Protein AF-A0A418B828-F1 (afdb_monomer)

Structure (mmCIF, N/CA/C/O backbone):
data_AF-A0A418B828-F1
#
_entry.id   AF-A0A418B828-F1
#
loop_
_atom_site.group_PDB
_atom_site.id
_atom_site.type_symbol
_atom_site.label_atom_id
_atom_site.label_alt_id
_atom_site.label_comp_id
_atom_site.label_asym_id
_atom_site.label_entity_id
_atom_site.label_seq_id
_atom_site.pdbx_PDB_ins_code
_atom_site.Cartn_x
_atom_site.Cartn_y
_atom_site.Cartn_z
_atom_site.occupancy
_atom_site.B_iso_or_equiv
_atom_site.auth_seq_id
_atom_site.auth_comp_id
_atom_site.auth_asym_id
_atom_site.auth_atom_id
_atom_site.pdbx_PDB_model_num
ATOM 1 N N . MET A 1 1 ? -0.266 -9.522 -0.175 1.00 88.94 1 MET A N 1
ATOM 2 C CA . MET A 1 1 ? -0.078 -8.831 -1.473 1.00 88.94 1 MET A CA 1
ATOM 3 C C . MET A 1 1 ? 0.078 -9.778 -2.678 1.00 88.94 1 MET A C 1
ATOM 5 O O . MET A 1 1 ? -0.591 -9.559 -3.679 1.00 88.94 1 MET A O 1
ATOM 9 N N . TYR A 1 2 ? 0.897 -10.840 -2.625 1.00 86.69 2 TYR A N 1
ATOM 10 C CA . TYR A 1 2 ? 1.140 -11.724 -3.787 1.00 86.69 2 TYR A CA 1
ATOM 11 C C . TYR A 1 2 ? -0.117 -12.401 -4.379 1.00 86.69 2 TYR A C 1
ATOM 13 O O . TYR A 1 2 ? -0.282 -12.427 -5.597 1.00 86.69 2 TYR A O 1
ATOM 21 N N . ASP A 1 3 ? -1.040 -12.886 -3.543 1.00 88.56 3 ASP A N 1
ATOM 22 C CA . ASP A 1 3 ? -2.287 -13.510 -4.022 1.00 88.56 3 ASP A CA 1
ATOM 23 C C . ASP A 1 3 ? -3.220 -12.508 -4.723 1.00 88.56 3 ASP A C 1
ATOM 25 O O . ASP A 1 3 ? -3.853 -12.823 -5.735 1.00 88.56 3 ASP A O 1
ATOM 29 N N . LEU A 1 4 ? -3.262 -11.265 -4.227 1.00 89.06 4 LEU A N 1
ATOM 30 C CA . LEU A 1 4 ? -3.986 -10.167 -4.874 1.00 89.06 4 LEU A CA 1
ATOM 31 C C . LEU A 1 4 ? -3.359 -9.834 -6.225 1.00 89.06 4 LEU A C 1
ATOM 33 O O . LEU A 1 4 ? -4.068 -9.725 -7.224 1.00 89.06 4 LEU A O 1
ATOM 37 N N . TYR A 1 5 ? -2.028 -9.743 -6.274 1.00 90.25 5 TYR A N 1
ATOM 38 C CA . TYR A 1 5 ? -1.313 -9.572 -7.531 1.00 90.25 5 TYR A CA 1
ATOM 39 C C . TYR A 1 5 ? -1.693 -10.670 -8.531 1.00 90.25 5 TYR A C 1
ATOM 41 O O . TYR A 1 5 ? -2.088 -10.349 -9.648 1.00 90.25 5 TYR A O 1
ATOM 49 N N . HIS A 1 6 ? -1.668 -11.947 -8.137 1.00 87.25 6 HIS A N 1
ATOM 50 C CA . HIS A 1 6 ? -2.069 -13.046 -9.024 1.00 87.25 6 HIS A CA 1
ATOM 51 C C . HIS A 1 6 ? -3.503 -12.934 -9.524 1.00 87.25 6 HIS A C 1
ATOM 53 O O . HIS A 1 6 ? -3.750 -13.183 -10.703 1.00 87.25 6 HIS A O 1
ATOM 59 N N . THR A 1 7 ? -4.425 -12.530 -8.653 1.00 90.19 7 THR A N 1
ATOM 60 C CA . THR A 1 7 ? -5.845 -12.360 -8.990 1.00 90.19 7 THR A CA 1
ATOM 61 C C . THR A 1 7 ? -6.060 -11.242 -10.015 1.00 90.19 7 THR A C 1
ATOM 63 O O . THR A 1 7 ? -6.934 -11.349 -10.874 1.00 90.19 7 THR A O 1
ATOM 66 N N . HIS A 1 8 ? -5.246 -10.184 -9.965 1.00 88.81 8 HIS A N 1
ATOM 67 C CA . HIS A 1 8 ? -5.421 -8.987 -10.791 1.00 88.81 8 HIS A CA 1
ATOM 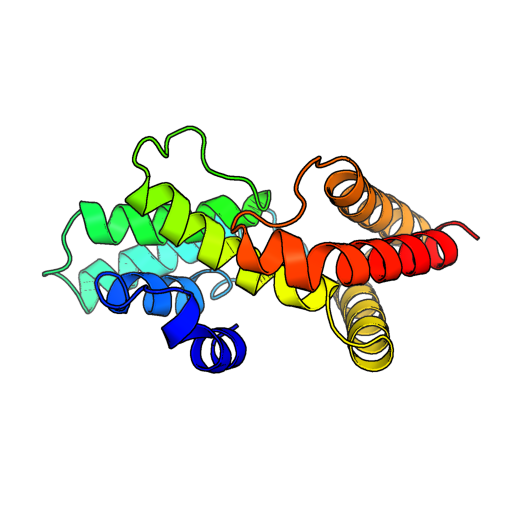68 C C . HIS A 1 8 ? -4.376 -8.812 -11.903 1.00 88.81 8 HIS A C 1
ATOM 70 O O . HIS A 1 8 ? -4.484 -7.868 -12.685 1.00 88.81 8 HIS A O 1
ATOM 76 N N . ARG A 1 9 ? -3.388 -9.709 -12.029 1.00 85.00 9 ARG A N 1
ATOM 77 C CA . ARG A 1 9 ? -2.204 -9.534 -12.895 1.00 85.00 9 ARG A CA 1
ATOM 78 C C . ARG A 1 9 ? -2.527 -9.173 -14.348 1.00 85.00 9 ARG A C 1
ATOM 80 O O . ARG A 1 9 ? -1.833 -8.343 -14.932 1.00 85.00 9 ARG A O 1
ATOM 87 N N . ASP A 1 10 ? -3.586 -9.761 -14.909 1.00 83.81 10 ASP A N 1
ATOM 88 C CA . ASP A 1 10 ? -3.979 -9.542 -16.304 1.00 83.81 10 ASP A CA 1
ATOM 89 C C . ASP A 1 10 ? -4.570 -8.135 -16.486 1.00 83.81 10 ASP A C 1
ATOM 91 O O . ASP A 1 10 ? -4.279 -7.453 -17.466 1.00 83.81 10 ASP A O 1
ATOM 95 N N . ALA A 1 11 ? -5.344 -7.666 -15.502 1.00 80.81 11 ALA A N 1
ATOM 96 C CA . ALA A 1 11 ? -5.948 -6.337 -15.506 1.00 80.81 11 ALA A CA 1
ATOM 97 C C . ALA A 1 11 ? -4.927 -5.220 -15.241 1.00 80.81 11 ALA A C 1
ATOM 99 O O . ALA A 1 11 ? -5.097 -4.108 -15.735 1.00 80.81 11 ALA A O 1
ATOM 100 N N . LEU A 1 12 ? -3.866 -5.510 -14.483 1.00 86.69 12 LEU A N 1
ATOM 101 C CA . LEU A 1 12 ? -2.809 -4.543 -14.183 1.00 86.69 12 LEU A CA 1
ATOM 102 C C . LEU A 1 12 ? -1.882 -4.283 -15.382 1.00 86.69 12 LEU A C 1
ATOM 104 O O . LEU A 1 12 ? -1.193 -3.266 -15.405 1.00 86.69 12 LEU A O 1
ATOM 108 N N . ALA A 1 13 ? -1.856 -5.176 -16.381 1.00 87.38 13 ALA A N 1
ATOM 109 C CA . ALA A 1 13 ? -1.021 -5.056 -17.581 1.00 87.38 13 ALA A CA 1
ATOM 110 C C . ALA A 1 13 ? 0.484 -4.840 -17.282 1.00 87.38 13 ALA A C 1
ATOM 112 O O . ALA A 1 13 ? 1.181 -4.105 -17.979 1.00 87.38 13 ALA A O 1
ATOM 113 N N . LEU A 1 14 ? 1.007 -5.512 -16.250 1.00 88.12 14 LEU A N 1
ATOM 114 C CA . LEU A 1 14 ? 2.381 -5.340 -15.747 1.00 88.12 14 LEU A CA 1
ATOM 115 C C . LEU A 1 14 ? 3.395 -6.325 -16.350 1.00 88.12 14 LEU A C 1
ATOM 117 O O . LEU A 1 14 ? 4.449 -6.548 -15.764 1.00 88.12 14 LEU A O 1
ATOM 121 N N . ALA A 1 15 ? 3.111 -6.942 -17.501 1.00 86.25 15 ALA A N 1
ATOM 122 C CA . ALA A 1 15 ? 3.949 -8.014 -18.056 1.00 86.25 15 ALA A CA 1
ATOM 123 C C . ALA A 1 15 ? 5.423 -7.597 -18.238 1.00 86.25 15 ALA A C 1
ATOM 125 O O . ALA A 1 15 ? 6.328 -8.349 -17.881 1.00 86.25 15 ALA A O 1
ATOM 126 N N . SER A 1 16 ? 5.665 -6.371 -18.712 1.00 88.44 16 SER A N 1
ATOM 127 C CA . SER A 1 16 ? 7.013 -5.800 -18.874 1.00 88.44 16 SER A CA 1
ATOM 128 C C . SER A 1 16 ? 7.704 -5.439 -17.554 1.00 88.44 16 SER A C 1
ATOM 130 O O . SER A 1 16 ? 8.907 -5.212 -17.544 1.00 88.44 16 SER A O 1
ATOM 132 N N . TRP A 1 17 ? 6.961 -5.403 -16.447 1.00 91.25 17 TRP A N 1
ATOM 133 C CA . TRP A 1 17 ? 7.422 -4.986 -15.121 1.00 91.25 17 TRP A CA 1
ATOM 134 C C . TRP A 1 17 ? 7.308 -6.104 -14.081 1.00 91.25 17 TRP A C 1
ATOM 136 O O . TRP A 1 17 ? 7.505 -5.868 -12.893 1.00 91.25 17 TRP A O 1
ATOM 146 N N . LEU A 1 18 ? 7.017 -7.337 -14.512 1.00 92.25 18 LEU A N 1
ATOM 147 C CA . LEU A 1 18 ? 6.774 -8.478 -13.629 1.00 92.25 18 LEU A CA 1
ATOM 148 C C . LEU A 1 18 ? 7.899 -8.661 -12.605 1.00 92.25 18 LEU A C 1
ATOM 150 O O . LEU A 1 18 ? 7.636 -8.822 -11.417 1.00 92.25 18 LEU A O 1
ATOM 154 N N . ARG A 1 19 ? 9.153 -8.611 -13.066 1.00 93.44 19 ARG A N 1
ATOM 155 C CA . ARG A 1 19 ? 10.330 -8.820 -12.218 1.00 93.44 19 ARG A CA 1
ATOM 156 C C . ARG A 1 19 ? 10.417 -7.780 -11.101 1.00 93.44 19 ARG A C 1
ATOM 158 O O . ARG A 1 19 ? 10.517 -8.160 -9.940 1.00 93.44 19 ARG A O 1
ATOM 165 N N . VAL A 1 20 ? 10.368 -6.492 -11.443 1.00 95.44 20 VAL A N 1
ATOM 166 C CA . VAL A 1 20 ? 10.461 -5.407 -10.452 1.00 95.44 20 VAL A CA 1
ATOM 167 C C . VAL A 1 20 ? 9.259 -5.409 -9.513 1.00 95.44 20 VAL A C 1
ATOM 169 O O . VAL A 1 20 ? 9.419 -5.235 -8.312 1.00 95.44 20 VAL A O 1
ATOM 172 N N . PHE A 1 21 ? 8.064 -5.684 -10.032 1.00 96.88 21 PHE A N 1
ATOM 173 C CA . PHE A 1 21 ? 6.846 -5.686 -9.233 1.00 96.88 21 PHE A CA 1
ATOM 174 C C . PHE A 1 21 ? 6.861 -6.809 -8.193 1.00 96.88 21 PHE A C 1
ATOM 176 O O . PHE A 1 21 ? 6.593 -6.574 -7.021 1.00 96.88 21 PHE A O 1
ATOM 183 N N . VAL A 1 22 ? 7.253 -8.025 -8.592 1.00 96.00 22 VAL A N 1
ATOM 184 C CA . VAL A 1 22 ? 7.391 -9.157 -7.663 1.00 96.00 22 VAL A CA 1
ATOM 185 C C . VAL A 1 22 ? 8.484 -8.897 -6.627 1.00 96.00 22 VAL A C 1
ATOM 187 O O . VAL A 1 22 ? 8.288 -9.223 -5.460 1.00 96.00 22 VAL A O 1
ATOM 190 N N . LEU A 1 23 ? 9.607 -8.287 -7.016 1.00 97.44 23 LEU A N 1
ATOM 191 C CA . LEU A 1 23 ? 10.646 -7.908 -6.056 1.00 97.44 23 LEU A CA 1
ATOM 192 C C . LEU A 1 23 ? 10.119 -6.887 -5.040 1.00 97.44 23 LEU A C 1
ATOM 194 O O . LEU A 1 23 ? 10.309 -7.093 -3.849 1.00 97.44 23 LEU A O 1
ATOM 198 N N . ALA A 1 24 ? 9.379 -5.859 -5.457 1.00 98.06 24 ALA A N 1
ATOM 199 C CA . ALA A 1 24 ? 8.759 -4.933 -4.508 1.00 98.06 24 ALA A CA 1
ATOM 200 C C . ALA A 1 24 ? 7.760 -5.630 -3.569 1.00 98.06 24 ALA A C 1
ATOM 202 O O . ALA A 1 24 ? 7.790 -5.381 -2.367 1.00 98.06 24 ALA A O 1
ATOM 203 N N . ILE A 1 25 ? 6.950 -6.577 -4.068 1.00 97.44 25 ILE A N 1
ATOM 204 C CA . ILE A 1 25 ? 6.046 -7.373 -3.216 1.00 97.44 25 ILE A CA 1
ATOM 205 C C . ILE A 1 25 ? 6.838 -8.103 -2.125 1.00 97.44 25 ILE A C 1
ATOM 207 O O . ILE A 1 25 ? 6.412 -8.123 -0.975 1.00 97.44 25 ILE A O 1
ATOM 211 N N . VAL A 1 26 ? 7.975 -8.705 -2.477 1.00 97.62 26 VAL A N 1
ATOM 212 C CA . VAL A 1 26 ? 8.811 -9.457 -1.530 1.00 97.62 26 VAL A CA 1
ATOM 213 C C . VAL A 1 26 ? 9.512 -8.534 -0.535 1.00 97.62 26 VAL A C 1
ATOM 215 O O . VAL A 1 26 ? 9.640 -8.895 0.631 1.00 97.62 26 VAL A O 1
ATOM 218 N N . PHE A 1 27 ? 9.984 -7.373 -0.990 1.00 98.19 27 PHE A N 1
ATOM 219 C CA . PHE A 1 27 ? 10.901 -6.544 -0.215 1.00 98.19 27 PHE A CA 1
ATOM 220 C C . PHE A 1 27 ? 10.251 -5.382 0.539 1.00 98.19 27 PHE A C 1
ATOM 222 O O . PHE A 1 27 ? 10.895 -4.917 1.465 1.00 98.19 27 PHE A O 1
ATOM 229 N N . HIS A 1 28 ? 9.039 -4.912 0.210 1.00 97.81 28 HIS A N 1
ATOM 230 C CA . HIS A 1 28 ? 8.493 -3.698 0.850 1.00 97.81 28 HIS A CA 1
ATOM 231 C C . HIS A 1 28 ? 8.407 -3.788 2.384 1.00 97.81 28 HIS A C 1
ATOM 233 O O . HIS A 1 28 ? 8.887 -2.880 3.055 1.00 97.81 28 HIS A O 1
ATOM 239 N N . ASP A 1 29 ? 7.960 -4.930 2.917 1.00 95.94 29 ASP A N 1
ATOM 240 C CA . ASP A 1 29 ? 7.844 -5.202 4.361 1.00 95.94 29 ASP A CA 1
ATOM 241 C C . ASP A 1 29 ? 8.796 -6.315 4.845 1.00 95.94 29 ASP A C 1
ATOM 243 O O . ASP A 1 29 ? 8.521 -7.013 5.823 1.00 95.94 29 ASP A O 1
ATOM 247 N N . ILE A 1 30 ? 9.930 -6.540 4.162 1.00 97.56 30 ILE A N 1
ATOM 248 C CA . ILE A 1 30 ? 10.886 -7.577 4.601 1.00 97.56 30 ILE A CA 1
ATOM 249 C C . ILE A 1 30 ? 11.504 -7.242 5.965 1.00 97.56 30 ILE A C 1
ATOM 251 O O . ILE A 1 30 ? 11.815 -8.143 6.747 1.00 97.56 30 ILE A O 1
ATOM 255 N N . VAL A 1 31 ? 11.670 -5.948 6.248 1.00 97.31 31 VAL A N 1
ATOM 256 C CA . VAL A 1 31 ? 11.935 -5.422 7.583 1.00 97.31 31 VAL A CA 1
ATOM 257 C C . VAL A 1 31 ? 10.641 -4.814 8.100 1.00 97.31 31 VAL A C 1
ATOM 259 O O . VAL A 1 31 ? 10.123 -3.868 7.515 1.00 97.31 31 VAL A O 1
ATOM 262 N N . TYR A 1 32 ? 10.131 -5.352 9.205 1.00 93.88 32 TYR A N 1
ATOM 263 C CA . TYR A 1 32 ? 8.884 -4.888 9.796 1.00 93.88 32 TYR A CA 1
ATOM 264 C C . TYR A 1 32 ? 8.959 -4.898 11.325 1.00 93.88 32 TYR A C 1
ATOM 266 O O . TYR A 1 32 ? 8.984 -5.953 11.964 1.00 93.88 32 TYR A O 1
ATOM 274 N N . ASP A 1 33 ? 8.985 -3.701 11.904 1.00 93.38 33 ASP A N 1
ATOM 275 C CA . ASP A 1 33 ? 8.792 -3.435 13.328 1.00 93.38 33 ASP A CA 1
ATOM 276 C C . ASP A 1 33 ? 7.727 -2.329 13.479 1.00 93.38 33 ASP A C 1
ATOM 278 O O . ASP A 1 33 ? 7.984 -1.196 13.059 1.00 93.38 33 ASP A O 1
ATOM 282 N N . PRO A 1 34 ? 6.551 -2.601 14.083 1.00 87.56 34 PRO A N 1
ATOM 283 C CA . PRO A 1 34 ? 5.473 -1.617 14.245 1.00 87.56 34 PRO A CA 1
ATOM 284 C C . PRO A 1 34 ? 5.880 -0.314 14.948 1.00 87.56 34 PRO A C 1
ATOM 286 O O . PRO A 1 34 ? 5.193 0.701 14.814 1.00 87.56 34 PRO A O 1
ATOM 289 N N . LEU A 1 35 ? 6.967 -0.336 15.729 1.00 88.12 35 LEU A N 1
ATOM 290 C CA . LEU A 1 35 ? 7.468 0.815 16.484 1.00 88.12 35 LEU A CA 1
ATOM 291 C C . LEU A 1 35 ? 8.586 1.572 15.754 1.00 88.12 35 LEU A C 1
ATOM 293 O O . LEU A 1 35 ? 8.967 2.672 16.172 1.00 88.12 35 LEU A O 1
ATOM 297 N N . SER A 1 36 ? 9.117 0.999 14.676 1.00 93.00 36 SER A N 1
ATOM 298 C CA . SER A 1 36 ? 10.166 1.609 13.871 1.00 93.00 36 SER A CA 1
ATOM 299 C C . SER A 1 36 ? 9.593 2.612 12.870 1.00 93.00 36 SER A C 1
ATOM 301 O O . SER A 1 36 ? 8.478 2.487 12.374 1.00 93.00 36 SER A O 1
ATOM 303 N N . LYS A 1 37 ? 10.392 3.637 12.560 1.00 92.31 37 LYS A N 1
ATOM 304 C CA . LYS A 1 37 ? 10.104 4.637 11.515 1.00 92.31 37 LYS A CA 1
ATOM 305 C C . LYS A 1 37 ? 10.966 4.445 10.267 1.00 92.31 37 LYS A C 1
ATOM 307 O O . LYS A 1 37 ? 10.974 5.318 9.404 1.00 92.31 37 LYS A O 1
ATOM 312 N N . THR A 1 38 ? 11.763 3.379 10.231 1.00 96.00 38 THR A N 1
ATOM 313 C CA . THR A 1 38 ? 12.755 3.128 9.179 1.00 96.00 38 THR A CA 1
ATOM 314 C C . THR A 1 38 ? 12.502 1.836 8.417 1.00 96.00 38 THR A C 1
ATOM 316 O O . THR A 1 38 ? 13.309 1.528 7.548 1.00 96.00 38 THR A O 1
ATOM 319 N N . ASN A 1 39 ? 11.398 1.122 8.682 1.00 97.00 39 ASN A N 1
ATOM 320 C CA . ASN A 1 39 ? 11.082 -0.172 8.063 1.00 97.00 39 ASN A CA 1
ATOM 321 C C . ASN A 1 39 ? 11.300 -0.163 6.549 1.00 97.00 39 ASN A C 1
ATOM 323 O O . ASN A 1 39 ? 12.075 -0.963 6.040 1.00 97.00 39 ASN A O 1
ATOM 327 N N . GLU A 1 40 ? 10.725 0.799 5.831 1.00 96.62 40 GLU A N 1
ATOM 328 C CA . GLU A 1 40 ? 10.815 0.873 4.373 1.00 96.62 40 GLU A CA 1
ATOM 329 C C . GLU A 1 40 ? 12.247 1.176 3.898 1.00 96.62 40 GLU A C 1
ATOM 331 O O . GLU A 1 40 ? 12.714 0.620 2.904 1.00 96.62 40 GLU A O 1
ATOM 336 N N . LEU A 1 41 ? 12.993 2.014 4.628 1.00 97.06 41 LEU A N 1
ATOM 337 C CA . LEU A 1 41 ? 14.394 2.330 4.316 1.00 97.06 41 LEU A CA 1
ATOM 338 C C . LEU A 1 41 ? 15.328 1.139 4.589 1.00 97.06 41 LEU A C 1
ATOM 340 O O . LEU A 1 41 ? 16.286 0.903 3.843 1.00 97.06 41 LEU A O 1
ATOM 344 N N . ASP A 1 42 ? 15.043 0.371 5.635 1.00 98.19 42 ASP A N 1
ATOM 345 C CA . ASP A 1 42 ? 15.780 -0.836 6.004 1.00 98.19 42 ASP A CA 1
ATOM 346 C C . ASP A 1 42 ? 15.442 -1.994 5.044 1.00 98.19 42 ASP A C 1
ATOM 348 O O . ASP A 1 42 ? 16.326 -2.750 4.625 1.00 98.19 42 ASP A O 1
ATOM 352 N N . SER A 1 43 ? 14.190 -2.073 4.591 1.00 98.38 43 SER A N 1
ATOM 353 C CA . SER A 1 43 ? 13.718 -2.936 3.505 1.00 98.38 43 SER A CA 1
ATOM 354 C C . SER A 1 43 ? 14.417 -2.618 2.178 1.00 98.38 43 SER A C 1
ATOM 356 O O . SER A 1 43 ? 14.939 -3.522 1.520 1.00 98.38 43 SER A O 1
ATOM 358 N N . ILE A 1 44 ? 14.537 -1.335 1.810 1.00 98.25 44 ILE A N 1
ATOM 359 C CA . ILE A 1 44 ? 15.322 -0.884 0.645 1.00 98.25 44 ILE A CA 1
ATOM 360 C C . ILE A 1 44 ? 16.795 -1.278 0.791 1.00 98.25 44 ILE A C 1
ATOM 362 O O . ILE A 1 44 ? 17.414 -1.752 -0.163 1.00 98.25 44 ILE A O 1
ATOM 366 N N . SER A 1 45 ? 17.372 -1.117 1.982 1.00 98.19 45 SER A N 1
ATOM 367 C CA . SER A 1 45 ? 18.758 -1.520 2.247 1.00 98.19 45 SER A CA 1
ATOM 368 C C . SER A 1 45 ? 18.948 -3.031 2.069 1.00 98.19 45 SER A C 1
ATOM 370 O O . SER A 1 45 ? 19.896 -3.460 1.407 1.00 98.19 45 SER A O 1
ATOM 372 N N . SER A 1 46 ? 18.002 -3.834 2.564 1.00 98.12 46 SER A N 1
ATOM 373 C CA . SER A 1 46 ? 17.973 -5.289 2.366 1.00 98.12 46 SER A CA 1
ATOM 374 C C . SER A 1 46 ? 17.847 -5.665 0.884 1.00 98.12 46 SER A C 1
ATOM 376 O O . SER A 1 46 ? 18.560 -6.547 0.401 1.00 98.12 46 SER A O 1
ATOM 378 N N . PHE A 1 47 ? 16.998 -4.958 0.131 1.00 98.38 47 PHE A N 1
ATOM 379 C CA . PHE A 1 47 ? 16.864 -5.137 -1.315 1.00 98.38 47 PHE A CA 1
ATOM 380 C C . PHE A 1 47 ? 18.173 -4.832 -2.057 1.00 98.38 47 PHE A C 1
ATOM 382 O O . PHE A 1 47 ? 18.604 -5.621 -2.897 1.00 98.38 47 PHE A O 1
ATOM 389 N N . ARG A 1 48 ? 18.861 -3.735 -1.717 1.00 97.62 48 ARG A N 1
ATOM 390 C CA . ARG A 1 48 ? 20.154 -3.374 -2.325 1.00 97.62 48 ARG A CA 1
ATOM 391 C C . ARG A 1 48 ? 21.221 -4.442 -2.100 1.00 97.62 48 ARG A C 1
ATOM 393 O O . ARG A 1 48 ? 21.952 -4.773 -3.034 1.00 97.62 48 ARG A O 1
ATOM 400 N N . MET A 1 49 ? 21.291 -5.002 -0.891 1.00 97.31 49 MET A N 1
ATOM 401 C CA . MET A 1 49 ? 22.186 -6.126 -0.594 1.00 97.31 49 MET A CA 1
ATOM 402 C C . MET A 1 49 ? 21.849 -7.345 -1.458 1.00 97.31 49 MET A C 1
ATOM 404 O O . MET A 1 49 ? 22.731 -7.900 -2.109 1.00 97.31 49 MET A O 1
ATOM 408 N N . PHE A 1 50 ? 20.565 -7.706 -1.550 1.00 97.56 50 PHE A N 1
ATOM 409 C CA . PHE A 1 50 ? 20.116 -8.799 -2.412 1.00 97.56 50 PHE A CA 1
ATOM 410 C C . PHE A 1 50 ? 20.498 -8.582 -3.883 1.00 97.56 50 PHE A C 1
ATOM 412 O O . PHE A 1 50 ? 20.977 -9.509 -4.536 1.00 97.56 50 PHE A O 1
ATOM 419 N N . VAL A 1 51 ? 20.318 -7.372 -4.418 1.00 96.94 51 VAL A N 1
ATOM 420 C CA . VAL A 1 51 ? 20.685 -7.067 -5.807 1.00 96.94 51 VAL A CA 1
ATOM 421 C C . VAL A 1 51 ? 22.187 -7.227 -6.030 1.00 96.94 51 VAL A C 1
ATOM 423 O O . VAL A 1 51 ? 22.579 -7.860 -7.011 1.00 96.94 51 VAL A O 1
ATOM 426 N N . SER A 1 52 ? 23.010 -6.710 -5.114 1.00 94.75 52 SER A N 1
ATOM 427 C CA . SER A 1 52 ? 24.471 -6.850 -5.167 1.00 94.75 52 SER A CA 1
ATOM 428 C C . SER A 1 52 ? 24.907 -8.318 -5.209 1.00 94.75 52 SER A C 1
ATOM 430 O O . SER A 1 52 ? 25.766 -8.684 -6.011 1.00 94.75 52 SER A O 1
ATOM 432 N N . ASP A 1 53 ? 24.288 -9.163 -4.384 1.00 95.19 53 ASP A N 1
ATOM 433 C CA . ASP A 1 53 ? 24.747 -10.538 -4.180 1.00 95.19 53 ASP A CA 1
ATOM 434 C C . ASP A 1 53 ? 24.146 -11.532 -5.185 1.00 95.19 53 ASP A C 1
ATOM 436 O O . ASP A 1 53 ? 24.824 -12.457 -5.638 1.00 95.19 53 ASP A O 1
ATOM 440 N N . ALA A 1 54 ? 22.872 -11.359 -5.543 1.00 94.12 54 ALA A N 1
ATOM 441 C CA . ALA A 1 54 ? 22.092 -12.356 -6.278 1.00 94.12 54 ALA A CA 1
ATOM 442 C C . ALA A 1 54 ? 21.600 -11.884 -7.654 1.00 94.12 54 ALA A C 1
ATOM 444 O O . ALA A 1 54 ? 21.184 -12.711 -8.468 1.00 94.12 54 ALA A O 1
ATOM 445 N N . CYS A 1 55 ? 21.620 -10.580 -7.942 1.00 93.06 55 CYS A N 1
ATOM 446 C CA . CYS A 1 55 ? 21.109 -10.011 -9.195 1.00 93.06 55 CYS A CA 1
ATOM 447 C C . CYS A 1 55 ? 22.012 -8.898 -9.774 1.00 93.06 55 CYS A C 1
ATOM 449 O O . CYS A 1 55 ? 21.494 -7.851 -10.168 1.00 93.06 55 CYS A O 1
ATOM 451 N N . PRO A 1 56 ? 23.335 -9.111 -9.932 1.00 89.62 56 PRO A N 1
ATOM 452 C CA . PRO A 1 56 ? 24.265 -8.050 -10.339 1.00 89.62 56 PRO A CA 1
ATOM 453 C C . PRO A 1 56 ? 24.022 -7.511 -11.761 1.00 89.62 56 PRO A C 1
ATOM 455 O O . PRO A 1 56 ? 24.554 -6.470 -12.130 1.00 89.62 56 PRO A O 1
ATOM 458 N N . SER A 1 57 ? 23.230 -8.213 -12.577 1.00 92.38 57 SER A N 1
ATOM 459 C CA . SER A 1 57 ? 22.834 -7.787 -13.924 1.00 92.38 57 SER A CA 1
ATOM 460 C C . SER A 1 57 ? 21.608 -6.868 -13.960 1.00 92.38 57 SER A C 1
ATOM 462 O O . SER A 1 57 ? 21.218 -6.435 -15.043 1.00 92.38 57 SER A O 1
ATOM 464 N N . MET A 1 58 ? 20.962 -6.606 -12.819 1.00 95.25 58 MET A N 1
ATOM 465 C CA . MET A 1 58 ? 19.791 -5.733 -12.750 1.00 95.25 58 MET A CA 1
ATOM 466 C C . MET A 1 58 ? 20.185 -4.283 -13.045 1.00 95.25 58 MET A C 1
ATOM 468 O O . MET A 1 58 ? 21.150 -3.765 -12.484 1.00 95.25 58 MET A O 1
ATOM 472 N N . GLY A 1 59 ? 19.454 -3.635 -13.952 1.00 95.44 59 GLY A N 1
ATOM 473 C CA . GLY A 1 59 ? 19.753 -2.264 -14.361 1.00 95.44 59 GLY A CA 1
ATOM 474 C C . GLY A 1 59 ? 19.389 -1.244 -13.281 1.00 95.44 59 GLY A C 1
ATOM 475 O O . GLY A 1 59 ? 18.468 -1.461 -12.496 1.00 95.44 59 GLY A O 1
ATOM 476 N N . SER A 1 60 ? 20.056 -0.086 -13.277 1.00 94.25 60 SER A N 1
ATOM 477 C CA . SER A 1 60 ? 19.778 0.992 -12.313 1.00 94.25 60 SER A CA 1
ATOM 478 C C . SER A 1 60 ? 18.334 1.502 -12.369 1.00 94.25 60 SER A C 1
ATOM 480 O O . SER A 1 60 ? 17.791 1.902 -11.346 1.00 94.25 60 SER A O 1
ATOM 482 N N . GLU A 1 61 ? 17.702 1.467 -13.544 1.00 92.69 61 GLU A N 1
ATOM 483 C CA . GLU A 1 61 ? 16.289 1.827 -13.713 1.00 92.69 61 GLU A CA 1
ATOM 484 C C . GLU A 1 61 ? 15.351 0.819 -13.034 1.00 92.69 61 GLU A C 1
ATOM 486 O O . GLU A 1 61 ? 14.437 1.219 -12.318 1.00 92.69 61 GLU A O 1
ATOM 491 N N . GLU A 1 62 ? 15.603 -0.486 -13.197 1.00 94.81 62 GLU A N 1
ATOM 492 C CA . GLU A 1 62 ? 14.818 -1.532 -12.533 1.00 94.81 62 GLU A CA 1
ATOM 493 C C . GLU A 1 62 ? 14.960 -1.436 -11.008 1.00 94.81 62 GLU A C 1
ATOM 495 O O . GLU A 1 62 ? 13.961 -1.502 -10.294 1.00 94.81 62 GLU A O 1
ATOM 500 N N . ILE A 1 63 ? 16.193 -1.260 -10.515 1.00 96.62 63 ILE A N 1
ATOM 501 C CA . ILE A 1 63 ? 16.491 -1.089 -9.084 1.00 96.62 63 ILE A CA 1
ATOM 502 C C . ILE A 1 63 ? 15.746 0.132 -8.544 1.00 96.62 63 ILE A C 1
ATOM 504 O O . ILE A 1 63 ? 15.010 0.016 -7.568 1.00 96.62 63 ILE A O 1
ATOM 508 N N . GLY A 1 64 ? 15.878 1.280 -9.216 1.00 95.38 64 GLY A N 1
ATOM 509 C CA . GLY A 1 64 ? 15.224 2.519 -8.805 1.00 95.38 64 GLY A CA 1
ATOM 510 C C . GLY A 1 64 ? 13.700 2.411 -8.773 1.00 95.38 64 GLY A C 1
ATOM 511 O O . GLY A 1 64 ? 13.071 2.998 -7.901 1.00 95.38 64 GLY A O 1
ATOM 512 N N . LEU A 1 65 ? 13.093 1.630 -9.670 1.00 96.06 65 LEU A N 1
ATOM 513 C CA . LEU A 1 65 ? 11.645 1.427 -9.670 1.00 96.06 65 LEU A CA 1
ATOM 514 C C . LEU A 1 65 ? 11.169 0.526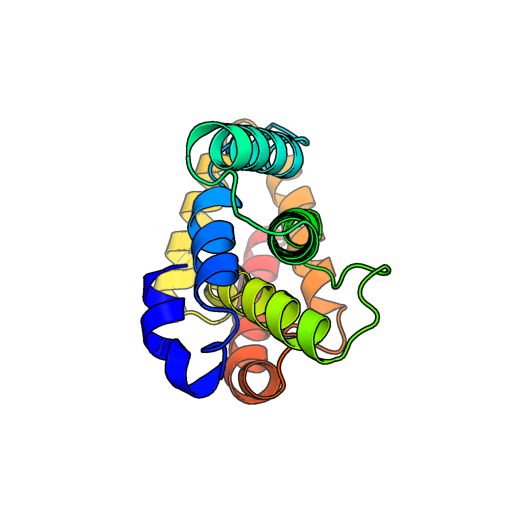 -8.518 1.00 96.06 65 LEU A C 1
ATOM 516 O O . LEU A 1 65 ? 10.107 0.788 -7.958 1.00 96.06 65 LEU A O 1
ATOM 520 N N . VAL A 1 66 ? 11.942 -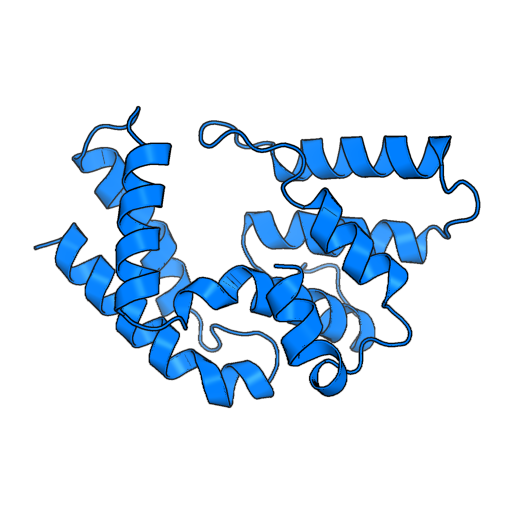0.499 -8.135 1.00 97.62 66 VAL A N 1
ATOM 521 C CA . VAL A 1 66 ? 11.653 -1.288 -6.921 1.00 97.62 66 VAL A CA 1
ATOM 522 C C . VAL A 1 66 ? 11.749 -0.407 -5.682 1.00 97.62 66 VAL A C 1
ATOM 524 O O . VAL A 1 66 ? 10.819 -0.385 -4.882 1.00 97.62 66 VAL A O 1
ATOM 527 N N . GLU A 1 67 ? 12.832 0.360 -5.554 1.00 97.19 67 GLU A N 1
ATOM 528 C CA . GLU A 1 67 ? 13.018 1.284 -4.432 1.00 97.19 67 GLU A CA 1
ATOM 529 C C . GLU A 1 67 ? 11.891 2.314 -4.361 1.00 97.19 67 GLU A C 1
ATOM 531 O O . GLU A 1 67 ? 11.349 2.536 -3.287 1.00 97.19 67 GLU A O 1
ATOM 536 N N . ALA A 1 68 ? 11.473 2.872 -5.501 1.00 96.94 68 ALA A N 1
ATOM 537 C CA . ALA A 1 68 ? 10.372 3.826 -5.556 1.00 96.94 68 ALA A CA 1
ATOM 538 C C . ALA A 1 68 ? 9.024 3.214 -5.140 1.00 96.94 68 ALA A C 1
ATOM 540 O O . ALA A 1 68 ? 8.221 3.907 -4.522 1.00 96.94 68 ALA A O 1
ATOM 541 N N . MET A 1 69 ? 8.760 1.939 -5.457 1.00 98.00 69 MET A N 1
ATOM 542 C CA . MET A 1 69 ? 7.555 1.243 -4.982 1.00 98.00 69 MET A CA 1
ATOM 543 C C . MET A 1 69 ? 7.571 1.056 -3.463 1.00 98.00 69 MET A C 1
ATOM 545 O O . MET A 1 69 ? 6.556 1.313 -2.826 1.00 98.00 69 MET A O 1
ATOM 549 N N . ILE A 1 70 ? 8.713 0.656 -2.893 1.00 97.81 70 ILE A N 1
ATOM 550 C CA . ILE A 1 70 ? 8.867 0.479 -1.441 1.00 97.81 70 ILE A CA 1
ATOM 551 C C . ILE A 1 70 ? 8.791 1.833 -0.725 1.00 97.81 70 ILE A C 1
ATOM 553 O O . ILE A 1 70 ? 8.047 1.993 0.228 1.00 97.81 70 ILE A O 1
ATOM 557 N N . GLU A 1 71 ? 9.506 2.850 -1.201 1.00 96.62 71 GLU A N 1
ATOM 558 C CA . GLU A 1 71 ? 9.485 4.187 -0.596 1.00 96.62 71 GLU A CA 1
ATOM 559 C C . GLU A 1 71 ? 8.079 4.807 -0.625 1.00 96.62 71 GLU A C 1
ATOM 561 O O . GLU A 1 71 ? 7.674 5.504 0.308 1.00 96.62 71 GLU A O 1
ATOM 566 N N . ALA A 1 72 ? 7.304 4.535 -1.679 1.00 97.31 72 ALA A N 1
ATOM 567 C CA . ALA A 1 72 ? 5.948 5.045 -1.803 1.00 97.31 72 ALA A CA 1
ATOM 568 C C . ALA A 1 72 ? 5.009 4.545 -0.689 1.00 97.31 72 ALA A C 1
ATOM 570 O O . ALA A 1 72 ? 4.064 5.267 -0.358 1.00 97.31 72 ALA A O 1
ATOM 571 N N . THR A 1 73 ? 5.255 3.377 -0.077 1.00 96.56 73 THR A N 1
ATOM 572 C CA . THR A 1 73 ? 4.398 2.836 0.999 1.00 96.56 73 THR A CA 1
ATOM 573 C C . THR A 1 73 ? 4.539 3.606 2.314 1.00 96.56 73 THR A C 1
ATOM 575 O O . THR A 1 73 ? 3.575 3.674 3.069 1.00 96.56 73 THR A O 1
ATOM 578 N N . ILE A 1 74 ? 5.636 4.348 2.533 1.00 94.94 74 ILE A N 1
ATOM 579 C CA . ILE A 1 74 ? 5.840 5.177 3.744 1.00 94.94 74 ILE A CA 1
ATOM 580 C C . ILE A 1 74 ? 4.643 6.109 3.995 1.00 94.94 74 ILE A C 1
ATOM 582 O O . ILE A 1 74 ? 4.200 6.320 5.125 1.00 94.94 74 ILE A O 1
ATOM 586 N N . ARG A 1 75 ? 4.122 6.719 2.924 1.00 93.88 75 ARG A N 1
ATOM 587 C CA . ARG A 1 75 ? 2.951 7.618 2.971 1.00 93.88 75 ARG A CA 1
ATOM 588 C C . ARG A 1 75 ? 1.787 7.117 2.129 1.00 93.88 75 ARG A C 1
ATOM 590 O O . ARG A 1 75 ? 0.726 7.742 2.115 1.00 93.88 75 ARG A O 1
ATOM 597 N N . HIS A 1 76 ? 1.976 6.002 1.434 1.00 96.69 76 HIS A N 1
ATOM 598 C CA . HIS A 1 76 ? 1.086 5.507 0.394 1.00 96.69 76 HIS A CA 1
ATOM 599 C C . HIS A 1 76 ? 0.762 6.609 -0.625 1.00 96.69 76 HIS A C 1
ATOM 601 O O . HIS A 1 76 ? -0.404 6.872 -0.921 1.00 96.69 76 HIS A O 1
ATOM 607 N N . GLU A 1 77 ? 1.782 7.334 -1.082 1.00 94.88 77 GLU A N 1
ATOM 608 C CA . GLU A 1 77 ? 1.666 8.492 -1.974 1.00 94.88 77 GLU A CA 1
ATOM 609 C C . GLU A 1 77 ? 2.530 8.287 -3.215 1.00 94.88 77 GLU A C 1
ATOM 611 O O . GLU A 1 77 ? 3.604 7.693 -3.152 1.00 94.88 77 GLU A O 1
ATOM 616 N N . MET A 1 78 ? 2.073 8.814 -4.353 1.00 95.06 78 MET A N 1
ATOM 617 C CA . MET A 1 78 ? 2.874 8.803 -5.574 1.00 95.06 78 MET A CA 1
ATOM 618 C C . MET A 1 78 ? 4.145 9.645 -5.361 1.00 95.06 78 MET A C 1
ATOM 620 O O . MET A 1 78 ? 4.017 10.834 -5.049 1.00 95.06 78 MET A O 1
ATOM 624 N N . PRO A 1 79 ? 5.356 9.094 -5.565 1.00 91.31 79 PRO A N 1
ATOM 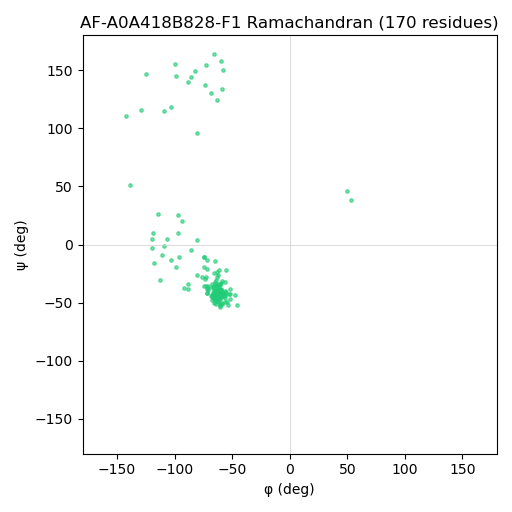625 C CA . PRO A 1 79 ? 6.588 9.855 -5.402 1.00 91.31 79 PRO A CA 1
ATOM 626 C C . PRO A 1 79 ? 6.627 11.067 -6.336 1.00 91.31 79 PRO A C 1
ATOM 628 O O . PRO A 1 79 ? 6.370 10.951 -7.535 1.00 91.31 79 PRO A O 1
ATOM 631 N N . ALA A 1 80 ? 7.010 12.233 -5.814 1.00 85.12 80 ALA A N 1
ATOM 632 C CA . ALA A 1 80 ? 7.091 13.466 -6.606 1.00 85.12 80 ALA A CA 1
ATOM 633 C C . ALA A 1 80 ? 8.133 13.391 -7.741 1.00 85.12 80 ALA A C 1
ATOM 635 O O . ALA A 1 80 ? 8.031 14.109 -8.731 1.00 85.12 80 ALA A O 1
ATOM 636 N N . SER A 1 81 ? 9.130 12.515 -7.605 1.00 79.50 81 SER A N 1
ATOM 637 C CA . SER A 1 81 ? 10.142 12.224 -8.626 1.00 79.50 81 SER A CA 1
ATOM 638 C C . SER A 1 81 ? 9.610 11.375 -9.792 1.00 79.50 81 SER A C 1
ATOM 640 O O . SER A 1 81 ? 10.292 11.236 -10.811 1.00 79.50 81 SER A O 1
ATOM 642 N N . CYS A 1 82 ? 8.403 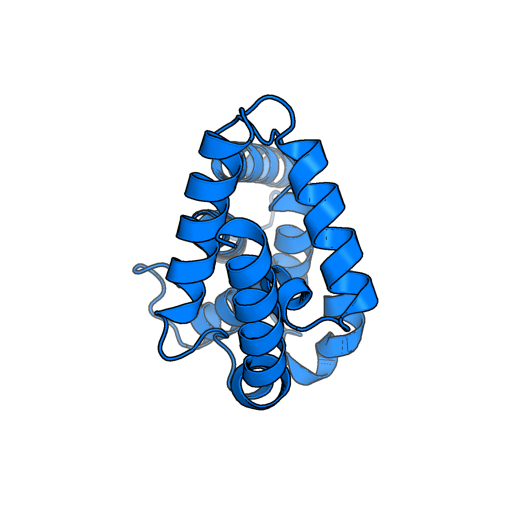10.810 -9.675 1.00 86.19 82 CYS A N 1
ATOM 643 C CA . CYS A 1 82 ? 7.822 9.921 -10.670 1.00 86.19 82 CYS A CA 1
ATOM 644 C C . CYS A 1 82 ? 7.201 10.700 -11.843 1.00 86.19 82 CYS A C 1
ATOM 646 O O . CYS A 1 82 ? 6.043 11.120 -11.805 1.00 86.19 82 CYS A O 1
ATOM 648 N N . ASN A 1 83 ? 7.971 10.846 -12.924 1.00 81.88 83 ASN A N 1
ATOM 649 C CA . ASN A 1 83 ? 7.610 11.715 -14.050 1.00 81.88 83 ASN A CA 1
ATOM 650 C C . ASN A 1 83 ? 7.077 10.986 -15.295 1.00 81.88 83 ASN A C 1
ATOM 652 O O . ASN A 1 83 ? 6.535 11.640 -16.184 1.00 81.88 83 ASN A O 1
ATOM 656 N N . SER A 1 84 ? 7.223 9.660 -15.392 1.00 92.62 84 SER A N 1
ATOM 657 C CA . SER A 1 84 ? 6.730 8.893 -16.545 1.00 92.62 84 SER A CA 1
ATOM 658 C C . SER A 1 84 ? 5.381 8.237 -16.253 1.00 92.62 84 SER A C 1
ATOM 660 O O . SER A 1 84 ? 5.121 7.781 -15.139 1.00 92.62 84 SER A O 1
ATOM 662 N N . ASP A 1 85 ? 4.515 8.155 -17.266 1.00 92.69 85 ASP A N 1
ATOM 663 C CA . ASP A 1 85 ? 3.211 7.489 -17.140 1.00 92.69 85 ASP A CA 1
ATOM 664 C C . ASP A 1 85 ? 3.358 6.002 -16.811 1.00 92.69 85 ASP A C 1
ATOM 666 O O . ASP A 1 85 ? 2.596 5.468 -16.009 1.00 92.69 85 ASP A O 1
ATOM 670 N N . ALA A 1 86 ? 4.383 5.348 -17.367 1.00 92.25 86 ALA A N 1
ATOM 671 C CA . ALA A 1 86 ? 4.683 3.952 -17.077 1.00 92.25 86 ALA A CA 1
ATOM 672 C C . ALA A 1 86 ? 5.065 3.742 -15.604 1.00 92.25 86 ALA A C 1
ATOM 674 O O . ALA A 1 86 ? 4.497 2.868 -14.954 1.00 92.25 86 ALA A O 1
ATOM 675 N N . ALA A 1 87 ? 5.967 4.563 -15.051 1.00 93.06 87 ALA A N 1
ATOM 676 C CA . ALA A 1 87 ? 6.349 4.455 -13.644 1.00 93.06 87 ALA A CA 1
ATOM 677 C C . ALA A 1 87 ? 5.165 4.775 -12.718 1.00 93.06 87 ALA A C 1
ATOM 679 O O . ALA A 1 87 ? 4.925 4.036 -11.766 1.00 93.06 87 ALA A O 1
ATOM 680 N N . ARG A 1 88 ? 4.361 5.801 -13.048 1.00 94.88 88 ARG A N 1
ATOM 681 C CA . ARG A 1 88 ? 3.139 6.133 -12.294 1.00 94.88 88 ARG A CA 1
ATOM 682 C C . ARG A 1 88 ? 2.147 4.979 -12.283 1.00 94.88 88 ARG A C 1
ATOM 684 O O . ARG A 1 88 ? 1.564 4.692 -11.244 1.00 94.88 88 ARG A O 1
ATOM 691 N N . HIS A 1 89 ? 1.965 4.304 -13.415 1.00 94.69 89 HIS A N 1
ATOM 692 C CA . HIS A 1 89 ? 1.080 3.146 -13.507 1.00 94.69 89 HIS A CA 1
ATOM 693 C C . HIS A 1 89 ? 1.570 1.978 -12.646 1.00 94.69 89 HIS A C 1
ATOM 695 O O . HIS A 1 89 ? 0.781 1.397 -11.905 1.00 94.69 89 HIS A O 1
ATOM 701 N N . VAL A 1 90 ? 2.866 1.652 -12.702 1.00 95.81 90 VAL A N 1
ATOM 702 C CA . VAL A 1 90 ? 3.455 0.544 -11.929 1.00 95.81 90 VAL A CA 1
ATOM 703 C C . VAL A 1 90 ? 3.398 0.831 -10.427 1.00 95.81 90 VAL A C 1
ATOM 705 O O . VAL A 1 90 ? 2.884 0.007 -9.675 1.00 95.81 90 VAL A O 1
ATOM 708 N N . ILE A 1 91 ? 3.853 2.009 -9.992 1.00 97.06 91 ILE A N 1
ATOM 709 C CA . ILE A 1 91 ? 3.847 2.400 -8.574 1.00 97.06 91 ILE A CA 1
ATOM 710 C C . ILE A 1 91 ? 2.412 2.538 -8.058 1.00 97.06 91 ILE A C 1
ATOM 712 O O . ILE A 1 91 ? 2.091 2.029 -6.990 1.00 97.06 91 ILE A O 1
ATOM 716 N N . GLY A 1 92 ? 1.520 3.160 -8.833 1.00 96.69 92 GLY A N 1
ATOM 717 C CA . GLY A 1 92 ? 0.110 3.288 -8.466 1.00 96.69 92 GLY A CA 1
ATOM 718 C C . GLY A 1 92 ? -0.576 1.930 -8.326 1.00 96.69 92 GLY A C 1
ATOM 719 O O . GLY A 1 92 ? -1.294 1.705 -7.360 1.00 96.69 92 GLY A O 1
ATOM 720 N N . SER A 1 93 ? -0.288 0.994 -9.235 1.00 96.69 93 SER A N 1
ATOM 721 C CA . SER A 1 93 ? -0.773 -0.387 -9.131 1.00 96.69 93 SER A CA 1
ATOM 722 C C . SER A 1 93 ? -0.261 -1.079 -7.867 1.00 96.69 93 SER A C 1
ATOM 724 O O . SER A 1 93 ? -1.002 -1.832 -7.247 1.00 96.69 93 SER A O 1
ATOM 726 N N . PHE A 1 94 ? 0.995 -0.835 -7.482 1.00 97.81 94 PHE A N 1
ATOM 727 C CA . PHE A 1 94 ? 1.580 -1.397 -6.266 1.00 97.81 94 PHE A CA 1
ATOM 728 C C . PHE A 1 94 ? 0.871 -0.876 -5.012 1.00 97.81 94 PHE A C 1
ATOM 730 O O . PHE A 1 94 ? 0.374 -1.668 -4.215 1.00 97.81 94 PHE A O 1
ATOM 737 N N . LEU A 1 95 ? 0.737 0.448 -4.902 1.00 97.69 95 LEU A N 1
ATOM 738 C CA . LEU A 1 95 ? 0.035 1.108 -3.801 1.00 97.69 95 LEU A CA 1
ATOM 739 C C . LEU A 1 95 ? -1.430 0.680 -3.698 1.00 97.69 95 LEU A C 1
ATOM 741 O O . LEU A 1 95 ? -1.948 0.506 -2.600 1.00 97.69 95 LEU A O 1
ATOM 745 N N . ASP A 1 96 ? -2.109 0.482 -4.827 1.00 97.31 96 ASP A N 1
ATOM 746 C CA . ASP A 1 96 ? -3.495 0.025 -4.800 1.00 97.31 96 ASP A CA 1
ATOM 747 C C . ASP A 1 96 ? -3.631 -1.391 -4.239 1.00 97.31 96 ASP A C 1
ATOM 749 O O . ASP A 1 96 ? -4.564 -1.664 -3.483 1.00 97.31 96 ASP A O 1
ATOM 753 N N . LEU A 1 97 ? -2.707 -2.291 -4.593 1.00 97.00 97 LEU A N 1
ATOM 754 C CA . LEU A 1 97 ? -2.688 -3.646 -4.041 1.00 97.00 97 LEU A CA 1
ATOM 755 C C . LEU A 1 97 ? -2.342 -3.655 -2.552 1.00 97.00 97 LEU A C 1
ATOM 757 O O . LEU A 1 97 ? -2.865 -4.497 -1.822 1.00 97.00 97 LEU A O 1
ATOM 761 N N . ASP A 1 98 ? -1.484 -2.739 -2.114 1.00 97.50 98 ASP A N 1
ATOM 762 C CA . ASP A 1 98 ? -1.129 -2.552 -0.706 1.00 97.50 98 ASP A CA 1
ATOM 763 C C . ASP A 1 98 ? -2.339 -2.085 0.118 1.00 97.50 98 ASP A C 1
ATOM 765 O O . ASP A 1 98 ? -2.713 -2.670 1.135 1.00 97.50 98 ASP A O 1
ATOM 769 N N . LEU A 1 99 ? -3.080 -1.118 -0.424 1.00 97.50 99 LEU A N 1
ATOM 770 C CA . LEU A 1 99 ? -4.298 -0.567 0.168 1.00 97.50 99 LEU A CA 1
ATOM 771 C C . LEU A 1 99 ? -5.557 -1.421 -0.073 1.00 97.50 99 LEU A C 1
ATOM 773 O O . LEU A 1 99 ? -6.664 -1.024 0.312 1.00 97.50 99 LEU A O 1
ATOM 777 N N . ALA A 1 100 ? -5.442 -2.587 -0.709 1.00 97.19 100 ALA A N 1
ATOM 778 C CA . ALA A 1 100 ? -6.593 -3.417 -1.069 1.00 97.19 100 ALA A CA 1
ATOM 779 C C . ALA A 1 100 ? -7.372 -3.919 0.157 1.00 97.19 100 ALA A C 1
ATOM 781 O O . ALA A 1 100 ? -8.588 -4.108 0.077 1.00 97.19 100 ALA A O 1
ATOM 782 N N . ILE A 1 101 ? -6.703 -4.084 1.308 1.00 97.69 101 ILE A N 1
ATOM 783 C CA . ILE A 1 101 ? -7.349 -4.508 2.558 1.00 97.69 101 ILE A CA 1
ATOM 784 C C . ILE A 1 101 ? -8.495 -3.574 2.961 1.00 97.69 101 ILE A C 1
ATOM 786 O O . ILE A 1 101 ? -9.511 -4.047 3.472 1.00 97.69 101 ILE A O 1
ATOM 790 N N . LEU A 1 102 ? -8.390 -2.277 2.644 1.00 98.25 102 LEU A N 1
ATOM 791 C CA . LEU A 1 102 ? -9.424 -1.281 2.928 1.00 98.25 102 LEU A CA 1
ATOM 792 C C . LEU A 1 102 ? -10.755 -1.629 2.248 1.00 98.25 102 LEU A C 1
ATOM 794 O O . LEU A 1 102 ? -11.815 -1.394 2.819 1.00 98.25 102 LEU A O 1
ATOM 798 N N . SER A 1 103 ? -10.710 -2.254 1.072 1.00 98.19 103 SER A N 1
ATOM 799 C CA . SER A 1 103 ? -11.894 -2.630 0.287 1.00 98.19 103 SER A CA 1
ATOM 800 C C . SER A 1 103 ? -12.342 -4.074 0.485 1.00 98.19 103 SER A C 1
ATOM 802 O O . SER A 1 103 ? -13.201 -4.565 -0.248 1.00 98.19 103 SER A O 1
ATOM 804 N N . SER A 1 104 ? -11.766 -4.772 1.464 1.00 97.69 104 SER A N 1
ATOM 805 C CA . SER A 1 104 ? -12.181 -6.129 1.800 1.00 97.69 104 SER A CA 1
ATOM 806 C C . SER A 1 104 ? -13.608 -6.170 2.366 1.00 97.69 104 SER A C 1
ATOM 808 O O . SER A 1 104 ? -14.191 -5.162 2.772 1.00 97.69 104 SER A O 1
ATOM 810 N N . THR A 1 105 ? -14.198 -7.365 2.392 1.00 97.94 105 THR A N 1
ATOM 811 C CA . THR A 1 105 ? -15.491 -7.590 3.053 1.00 97.94 105 THR A CA 1
ATOM 812 C C . THR A 1 105 ? -15.426 -7.199 4.529 1.00 97.94 105 THR A C 1
ATOM 814 O O . THR A 1 105 ? -14.383 -7.392 5.152 1.00 97.94 105 THR A O 1
ATOM 817 N N . ASN A 1 106 ? -16.551 -6.769 5.108 1.00 97.31 106 ASN A N 1
ATOM 818 C CA . ASN A 1 106 ? -16.624 -6.334 6.509 1.00 97.31 106 ASN A CA 1
ATOM 819 C C . ASN A 1 106 ? -15.958 -7.304 7.494 1.00 97.31 106 ASN A C 1
ATOM 821 O O . ASN A 1 106 ? -15.209 -6.848 8.348 1.00 97.31 106 ASN A O 1
ATOM 825 N N . ASP A 1 10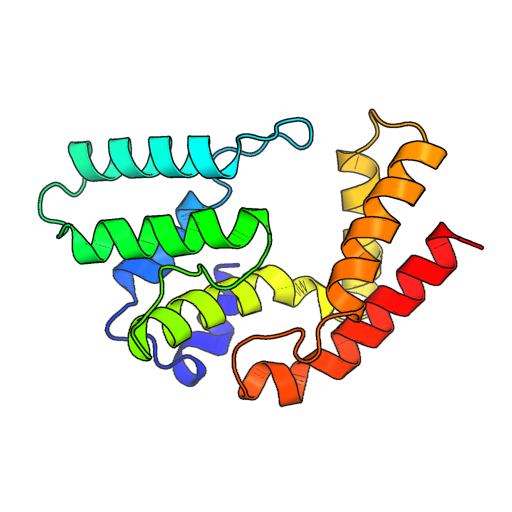7 ? -16.177 -8.614 7.344 1.00 97.69 107 ASP A N 1
ATOM 826 C CA . ASP A 1 107 ? -15.619 -9.629 8.249 1.00 97.69 107 ASP A CA 1
ATOM 827 C C . ASP A 1 107 ? -14.082 -9.665 8.211 1.00 97.69 107 ASP A C 1
ATOM 829 O O . ASP A 1 107 ? -13.427 -9.741 9.249 1.00 97.69 107 ASP A O 1
ATOM 833 N N . VAL A 1 108 ? -13.503 -9.565 7.010 1.00 98.06 108 VAL A N 1
ATOM 834 C CA . VAL A 1 108 ? -12.046 -9.521 6.803 1.00 98.06 108 VAL A CA 1
ATOM 835 C C . VAL A 1 108 ? -11.474 -8.215 7.342 1.00 98.06 108 VAL A C 1
ATOM 837 O O . VAL A 1 108 ? -10.463 -8.234 8.042 1.00 98.06 108 VAL A O 1
ATOM 840 N N . TYR A 1 109 ? -12.140 -7.093 7.065 1.00 98.38 109 TYR A N 1
ATOM 841 C CA . TYR A 1 109 ? -11.711 -5.792 7.562 1.00 98.38 109 TYR A CA 1
ATOM 842 C C . TYR A 1 109 ? -11.760 -5.726 9.094 1.00 98.38 109 TYR A C 1
ATOM 844 O O . TYR A 1 109 ? -10.823 -5.249 9.727 1.00 98.38 109 TYR A O 1
ATOM 852 N N . ASP A 1 110 ? -12.814 -6.258 9.712 1.00 97.19 110 ASP A N 1
ATOM 853 C CA . ASP A 1 110 ? -12.968 -6.271 11.167 1.00 97.19 110 ASP A CA 1
ATOM 854 C C . ASP A 1 110 ? -11.888 -7.106 11.845 1.00 97.19 110 ASP A C 1
ATOM 856 O O . ASP A 1 110 ? -11.356 -6.703 12.879 1.00 97.19 110 ASP A O 1
ATOM 860 N N . GLU A 1 111 ? -11.522 -8.242 11.260 1.00 98.06 111 GLU A N 1
ATOM 861 C CA . GLU A 1 111 ? -10.412 -9.040 11.765 1.00 98.06 111 GLU A CA 1
ATOM 862 C C . GLU A 1 111 ? -9.069 -8.314 11.607 1.00 98.06 111 GLU A C 1
ATOM 864 O O . GLU A 1 111 ? -8.289 -8.251 12.558 1.00 98.06 111 GLU A O 1
ATOM 869 N N . TYR A 1 112 ? -8.845 -7.667 10.462 1.00 97.88 112 TYR A N 1
ATOM 870 C CA . TYR A 1 112 ? -7.676 -6.817 10.238 1.00 97.88 112 TYR A CA 1
ATOM 871 C C . TYR A 1 112 ? -7.557 -5.704 11.295 1.00 97.88 112 TYR A C 1
ATOM 873 O O . TYR A 1 112 ? -6.493 -5.537 11.888 1.00 97.88 112 TYR A O 1
ATOM 881 N N . THR A 1 113 ? -8.638 -4.987 11.623 1.00 97.69 113 THR A N 1
ATOM 882 C CA . THR A 1 113 ? -8.574 -3.910 12.635 1.00 97.69 113 THR A CA 1
ATOM 883 C C . THR A 1 113 ? -8.195 -4.416 14.030 1.00 97.69 113 THR A C 1
ATOM 885 O O . THR A 1 113 ? -7.458 -3.741 14.753 1.00 97.69 113 THR A O 1
ATOM 888 N N . LYS A 1 114 ? -8.635 -5.625 14.411 1.00 96.88 114 LYS A N 1
ATOM 889 C CA . LYS A 1 114 ? -8.229 -6.256 15.677 1.00 96.88 114 LYS A CA 1
ATOM 890 C C . LYS A 1 114 ? -6.748 -6.612 15.670 1.00 96.88 114 LYS A C 1
ATOM 892 O O . LYS A 1 114 ? -6.076 -6.381 16.671 1.00 96.88 114 LYS A O 1
ATOM 897 N N . GLN A 1 115 ? -6.238 -7.145 14.560 1.00 96.94 115 GLN A N 1
ATOM 898 C CA . GLN A 1 115 ? -4.818 -7.472 14.413 1.00 96.94 115 GLN A CA 1
ATOM 899 C C . GLN A 1 115 ? -3.954 -6.213 14.520 1.00 96.94 115 GLN A C 1
ATOM 901 O O . GLN A 1 115 ? -3.043 -6.184 15.343 1.00 96.94 115 GLN A O 1
ATOM 906 N N . ILE A 1 116 ? -4.340 -5.128 13.839 1.00 96.12 116 ILE A N 1
ATOM 907 C CA . ILE A 1 116 ? -3.690 -3.818 13.988 1.00 96.12 116 ILE A CA 1
ATOM 908 C C . ILE A 1 116 ? -3.707 -3.352 15.450 1.00 96.12 116 ILE A C 1
ATOM 910 O O . ILE A 1 116 ? -2.691 -2.890 15.969 1.00 96.12 116 ILE A O 1
ATOM 914 N N . ARG A 1 117 ? -4.824 -3.498 16.178 1.00 95.81 117 ARG A N 1
ATOM 915 C CA . ARG A 1 117 ? -4.847 -3.128 17.605 1.00 95.81 117 ARG A CA 1
ATOM 916 C C . ARG A 1 117 ? -3.825 -3.920 18.425 1.00 95.81 117 ARG A C 1
ATOM 918 O O . ARG A 1 117 ? -3.210 -3.339 19.324 1.00 95.81 117 ARG A O 1
ATOM 925 N N . MET A 1 118 ? -3.655 -5.208 18.127 1.00 95.81 118 MET A N 1
ATOM 926 C CA . MET A 1 118 ? -2.705 -6.093 18.807 1.00 95.81 118 MET A CA 1
ATOM 927 C C . MET A 1 118 ? -1.246 -5.781 18.457 1.00 95.81 118 MET A C 1
ATOM 929 O O . MET A 1 118 ? -0.398 -5.829 19.344 1.00 95.81 118 MET A O 1
ATOM 933 N N . GLU A 1 119 ? -0.946 -5.416 17.212 1.00 94.19 119 GLU A N 1
ATOM 934 C CA . GLU A 1 119 ? 0.399 -4.986 16.792 1.00 94.19 119 GLU A CA 1
ATOM 935 C C . GLU A 1 119 ? 0.858 -3.741 17.559 1.00 94.19 119 GLU A C 1
ATOM 937 O O . GLU A 1 119 ? 2.000 -3.649 18.006 1.00 94.19 119 GLU A O 1
ATOM 942 N N . TYR A 1 120 ? -0.069 -2.814 17.800 1.00 94.19 120 TYR A N 1
ATOM 943 C CA . TYR A 1 120 ? 0.179 -1.558 18.505 1.00 94.19 120 TYR A CA 1
ATOM 944 C C . TYR A 1 120 ? -0.199 -1.624 19.997 1.00 94.19 120 TYR A C 1
ATOM 946 O O . TYR A 1 120 ? -0.490 -0.600 20.621 1.00 94.19 120 TYR A O 1
ATOM 954 N N . ILE A 1 121 ? -0.193 -2.817 20.609 1.00 95.00 121 ILE A N 1
ATOM 955 C CA . ILE A 1 121 ? -0.573 -3.014 22.023 1.00 95.00 121 ILE A CA 1
ATOM 956 C C . ILE A 1 121 ? 0.326 -2.255 23.011 1.00 95.00 121 ILE A C 1
ATOM 958 O O . ILE A 1 121 ? -0.091 -1.969 24.130 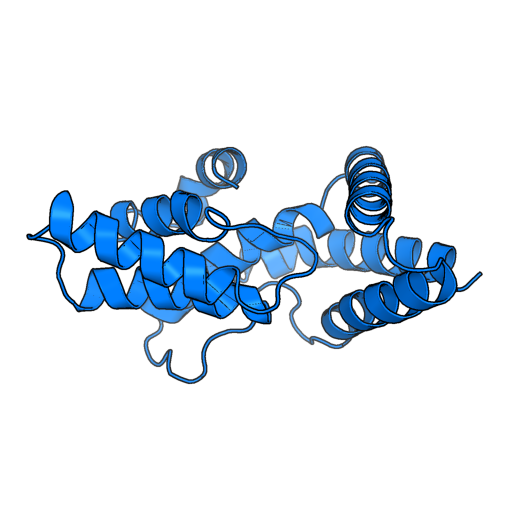1.00 95.00 121 ILE A O 1
ATOM 962 N N . ALA A 1 122 ? 1.545 -1.901 22.592 1.00 93.94 122 ALA A N 1
ATOM 963 C CA . ALA A 1 122 ? 2.475 -1.101 23.384 1.00 93.94 122 ALA A CA 1
ATOM 964 C C . ALA A 1 122 ? 1.987 0.342 23.621 1.00 93.94 122 ALA A C 1
ATOM 966 O O . ALA A 1 122 ? 2.392 0.964 24.602 1.00 93.94 122 ALA A O 1
ATOM 967 N N . TYR A 1 123 ? 1.118 0.868 22.751 1.00 94.81 123 TYR A N 1
ATOM 968 C CA . TYR A 1 123 ? 0.504 2.183 22.918 1.00 94.81 123 TYR A CA 1
ATOM 969 C C . TYR A 1 123 ? -0.744 2.102 23.794 1.00 94.81 123 TYR A C 1
ATOM 971 O O .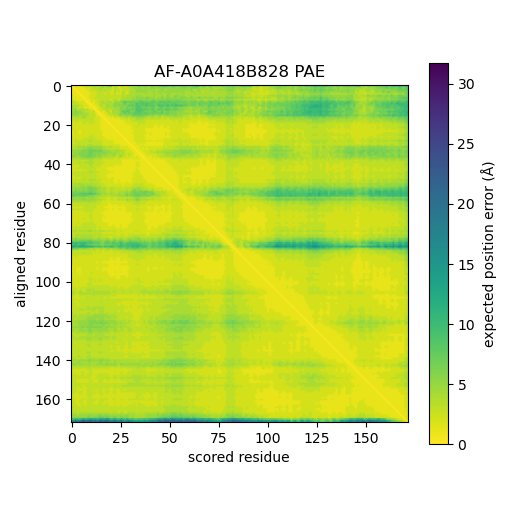 TYR A 1 123 ? -1.534 1.148 23.714 1.00 94.81 123 TYR A O 1
ATOM 979 N N . SER A 1 124 ? -0.964 3.145 24.600 1.00 96.25 124 SER A N 1
ATOM 980 C CA . SER A 1 124 ? -2.224 3.286 25.325 1.00 96.25 124 SER A CA 1
ATOM 981 C C . SER A 1 124 ? -3.400 3.363 24.351 1.00 96.25 124 SER A C 1
ATOM 983 O O . SER A 1 124 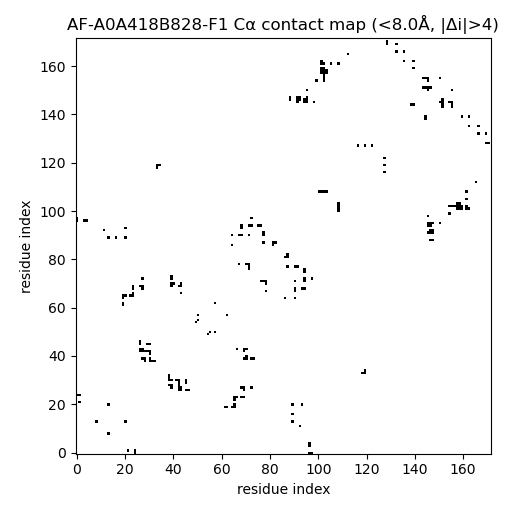? -3.252 3.726 23.183 1.00 96.25 124 SER A O 1
ATOM 985 N N . GLU A 1 125 ? -4.596 3.044 24.842 1.00 95.81 125 GLU A N 1
ATOM 986 C CA . GLU A 1 125 ? -5.804 3.074 24.016 1.00 95.81 125 GLU A CA 1
ATOM 987 C C . GLU A 1 125 ? -6.027 4.450 23.367 1.00 95.81 125 GLU A C 1
ATOM 989 O O . GLU A 1 125 ? -6.303 4.532 22.174 1.00 95.81 125 GLU A O 1
ATOM 994 N N . ALA A 1 126 ? -5.811 5.534 24.118 1.00 96.19 126 ALA A N 1
ATOM 995 C CA . ALA A 1 126 ? -5.971 6.895 23.611 1.00 96.19 126 ALA A CA 1
ATOM 996 C C . ALA A 1 126 ? -4.944 7.247 22.519 1.00 96.19 126 ALA A C 1
ATOM 998 O O . ALA A 1 126 ? -5.306 7.844 21.504 1.00 96.19 126 ALA A O 1
ATOM 999 N N . GLU A 1 127 ? -3.676 6.863 22.699 1.00 96.31 127 GLU A N 1
ATOM 1000 C CA . GLU A 1 127 ? -2.621 7.097 21.702 1.00 96.31 127 GLU A CA 1
ATOM 1001 C C . GLU A 1 127 ? -2.884 6.305 20.420 1.00 96.31 127 GLU A C 1
ATOM 1003 O O . GLU A 1 127 ? -2.786 6.859 19.322 1.00 96.31 127 GLU A O 1
ATOM 1008 N N . PHE A 1 128 ? -3.275 5.033 20.555 1.00 96.19 128 PHE A N 1
ATOM 1009 C CA . PHE A 1 128 ? -3.634 4.186 19.423 1.00 96.19 128 PHE A CA 1
ATOM 1010 C C . PHE A 1 128 ? -4.817 4.769 18.647 1.00 96.19 128 PHE A C 1
ATOM 1012 O O . PHE A 1 128 ? -4.716 4.969 17.437 1.00 96.19 128 PHE A O 1
ATOM 1019 N N . GLN A 1 129 ? -5.915 5.101 19.334 1.00 97.19 129 GLN A N 1
ATOM 1020 C CA . GLN A 1 129 ? -7.107 5.671 18.704 1.00 97.19 129 GLN A CA 1
ATOM 1021 C C . GLN A 1 129 ? -6.787 6.978 17.976 1.00 97.19 129 GLN A C 1
ATOM 1023 O O . GLN A 1 129 ? -7.199 7.160 16.829 1.00 97.19 129 GLN A O 1
ATOM 1028 N N . GLN A 1 130 ? -6.011 7.871 18.598 1.00 97.00 130 GLN A N 1
ATOM 1029 C CA . GLN A 1 130 ? -5.606 9.131 17.981 1.00 97.00 130 GLN A CA 1
ATOM 1030 C C . GLN A 1 130 ? -4.753 8.905 16.724 1.00 97.00 130 GLN A C 1
ATOM 1032 O O . GLN A 1 130 ? -5.035 9.501 15.681 1.00 97.00 130 GLN A O 1
ATOM 1037 N N . GLY A 1 131 ? -3.728 8.052 16.812 1.00 95.81 131 GLY A N 1
ATOM 1038 C CA . GLY A 1 131 ? -2.823 7.755 15.701 1.00 95.81 131 GLY A CA 1
ATOM 1039 C C . GLY A 1 131 ? -3.537 7.061 14.544 1.00 95.81 131 GLY A C 1
ATOM 1040 O O . GLY A 1 131 ? -3.469 7.520 13.402 1.00 95.81 131 GLY A O 1
ATOM 1041 N N . ARG A 1 132 ? -4.304 6.008 14.843 1.00 97.25 132 ARG A N 1
ATOM 1042 C CA . ARG A 1 132 ? -5.072 5.258 13.846 1.00 97.25 132 ARG A CA 1
ATOM 1043 C C . ARG A 1 132 ? -6.116 6.140 13.169 1.00 97.25 132 ARG A C 1
ATOM 1045 O O . ARG A 1 132 ? -6.191 6.160 11.942 1.00 97.25 132 ARG A O 1
ATOM 1052 N N . ALA A 1 133 ? -6.860 6.945 13.930 1.00 97.94 133 ALA A N 1
ATOM 1053 C CA . ALA A 1 133 ? -7.830 7.870 13.353 1.00 97.94 133 ALA A CA 1
ATOM 1054 C C . ALA A 1 133 ? -7.172 8.926 12.450 1.00 97.94 133 ALA A C 1
ATOM 1056 O O . ALA A 1 133 ? -7.773 9.326 11.453 1.00 97.94 133 ALA A O 1
ATOM 1057 N N . ALA A 1 134 ? -5.954 9.383 12.763 1.00 97.00 134 ALA A N 1
ATOM 1058 C CA . ALA A 1 134 ? -5.225 10.323 11.912 1.00 97.00 134 ALA A CA 1
ATOM 1059 C C . ALA A 1 134 ? -4.859 9.706 10.550 1.00 97.00 134 ALA A C 1
ATOM 1061 O O . ALA A 1 134 ? -5.075 10.350 9.523 1.00 97.00 134 ALA A O 1
ATOM 1062 N N . VAL A 1 135 ? -4.381 8.455 10.533 1.00 95.94 135 VAL A N 1
ATOM 1063 C CA . VAL A 1 135 ? -4.092 7.704 9.296 1.00 95.94 135 VAL A CA 1
ATOM 1064 C C . VAL A 1 135 ? -5.363 7.509 8.467 1.00 95.94 135 VAL A C 1
ATOM 1066 O O . VAL A 1 135 ? -5.411 7.859 7.295 1.00 95.94 135 VAL A O 1
ATOM 1069 N N . LEU A 1 136 ? -6.442 7.035 9.085 1.00 98.00 136 LEU A N 1
ATOM 1070 C CA . LEU A 1 136 ? -7.713 6.798 8.396 1.00 98.00 136 LEU A CA 1
ATOM 1071 C C . LEU A 1 136 ? -8.320 8.079 7.801 1.00 98.00 136 LEU A C 1
ATOM 1073 O O . LEU A 1 136 ? -8.795 8.088 6.664 1.00 98.00 136 LEU A O 1
ATOM 1077 N N . LYS A 1 137 ? -8.263 9.192 8.542 1.00 97.69 137 LYS A N 1
ATOM 1078 C CA . LYS A 1 137 ? -8.709 10.500 8.040 1.00 97.69 137 LYS A CA 1
ATOM 1079 C C . LYS A 1 137 ? -7.850 10.990 6.879 1.00 97.69 137 LYS A C 1
ATOM 1081 O O . LYS A 1 137 ? -8.392 11.613 5.972 1.00 97.69 137 LYS A O 1
ATOM 1086 N N . SER A 1 138 ? -6.540 10.727 6.883 1.00 96.62 138 SER A N 1
ATOM 1087 C CA . SER A 1 138 ? -5.673 11.131 5.771 1.00 96.62 138 SER A CA 1
ATOM 1088 C C . SER A 1 138 ? -6.096 10.456 4.461 1.00 96.62 138 SER A C 1
ATOM 1090 O O . SER A 1 138 ? -6.142 11.130 3.434 1.00 96.62 138 SER A O 1
ATOM 1092 N N . PHE A 1 139 ? -6.519 9.187 4.504 1.00 97.12 139 PHE A N 1
ATOM 1093 C CA . PHE A 1 139 ? -7.075 8.493 3.341 1.00 97.12 139 PHE A CA 1
ATOM 1094 C C . PHE A 1 139 ? -8.422 9.066 2.891 1.00 97.12 139 PHE A C 1
ATOM 1096 O O . PHE A 1 139 ? -8.621 9.277 1.695 1.00 97.12 139 PHE A O 1
ATOM 1103 N N . LEU A 1 140 ? -9.337 9.374 3.820 1.00 96.75 140 LEU A N 1
ATOM 1104 C CA . LEU A 1 140 ? -10.642 9.949 3.461 1.00 96.75 140 LEU A CA 1
ATOM 1105 C C . LEU A 1 140 ? -10.540 11.334 2.812 1.00 96.75 140 LEU A C 1
ATOM 1107 O O . LEU A 1 140 ? -11.388 11.662 1.981 1.00 96.75 140 LEU A O 1
ATOM 1111 N N . HIS A 1 141 ? -9.521 12.124 3.160 1.00 95.69 141 HIS A N 1
ATOM 1112 C CA . HIS A 1 141 ? -9.291 13.448 2.575 1.00 95.69 141 HIS A CA 1
ATOM 1113 C C . HIS A 1 141 ? -8.740 13.418 1.144 1.00 95.69 141 HIS A C 1
ATOM 1115 O O . HIS A 1 141 ? -8.690 14.466 0.504 1.00 95.69 141 HIS A O 1
ATOM 1121 N N . ARG A 1 142 ? -8.316 12.260 0.629 1.00 94.69 142 ARG A N 1
ATOM 1122 C CA . ARG A 1 142 ? -7.858 12.148 -0.760 1.00 94.69 142 ARG A CA 1
ATOM 1123 C C . ARG A 1 142 ? -9.056 12.212 -1.701 1.00 94.69 142 ARG A C 1
ATOM 1125 O O . ARG A 1 142 ? -10.055 11.539 -1.452 1.00 94.69 142 ARG A O 1
ATOM 1132 N N . ASP A 1 143 ? -8.930 12.946 -2.806 1.00 92.81 143 ASP A N 1
ATOM 1133 C CA . ASP A 1 143 ? -9.932 12.924 -3.881 1.00 92.81 143 ASP A CA 1
ATOM 1134 C C . ASP A 1 143 ? -10.059 11.501 -4.442 1.00 92.81 143 ASP A C 1
ATOM 1136 O O . ASP A 1 143 ? -11.135 10.898 -4.435 1.00 92.81 143 ASP A O 1
ATOM 1140 N N . ASN A 1 144 ? -8.913 10.927 -4.816 1.00 94.44 144 ASN A N 1
ATOM 1141 C CA . ASN A 1 144 ? -8.784 9.545 -5.256 1.00 94.44 144 ASN A CA 1
ATOM 1142 C C . ASN A 1 144 ? -8.039 8.741 -4.190 1.00 94.44 144 ASN A C 1
ATOM 1144 O O . ASN A 1 144 ? -6.868 9.005 -3.917 1.00 94.44 144 ASN A O 1
ATOM 1148 N N . LEU A 1 145 ? -8.727 7.772 -3.580 1.00 96.69 145 LEU A N 1
ATOM 1149 C CA . LEU A 1 145 ? -8.122 6.883 -2.584 1.00 96.69 145 LEU A CA 1
ATOM 1150 C C . LEU A 1 145 ? -7.160 5.886 -3.244 1.00 96.69 145 LEU A C 1
ATOM 1152 O O . LEU A 1 145 ? -6.067 5.669 -2.731 1.00 96.69 145 LEU A O 1
ATOM 1156 N N . TYR A 1 146 ? -7.571 5.343 -4.392 1.00 97.69 146 TYR A N 1
ATOM 1157 C CA . TYR A 1 146 ? -6.776 4.471 -5.255 1.00 97.69 146 TYR A CA 1
ATOM 1158 C C . TYR A 1 146 ? -6.192 5.255 -6.442 1.00 97.69 146 TYR A C 1
ATOM 1160 O O . TYR A 1 146 ? -6.736 6.279 -6.859 1.00 97.69 146 TYR A O 1
ATOM 1168 N N . PHE A 1 147 ? -5.089 4.781 -7.009 1.00 95.88 147 PHE A N 1
ATOM 1169 C CA . PHE A 1 147 ? -4.313 5.426 -8.066 1.00 95.88 147 PHE A CA 1
ATOM 1170 C C . PHE A 1 147 ? -4.755 5.005 -9.468 1.00 95.88 147 PHE A C 1
ATOM 1172 O O . PHE A 1 147 ? -4.781 5.830 -10.382 1.00 95.88 147 PHE A O 1
ATOM 1179 N N . THR A 1 148 ? -5.116 3.738 -9.658 1.00 94.75 148 THR A N 1
ATOM 1180 C CA . THR A 1 148 ? -5.581 3.220 -10.946 1.00 94.75 148 THR A CA 1
ATOM 1181 C C . THR A 1 148 ? -7.090 3.385 -11.090 1.00 94.75 148 THR A C 1
ATOM 1183 O O . THR A 1 148 ? -7.864 3.141 -10.164 1.00 94.75 148 THR A O 1
ATOM 1186 N N . ARG A 1 149 ? -7.540 3.759 -12.294 1.00 94.12 149 ARG A N 1
ATOM 1187 C CA . ARG A 1 149 ? -8.964 4.014 -12.567 1.00 94.12 149 ARG A CA 1
ATOM 1188 C C . ARG A 1 149 ? -9.861 2.823 -12.230 1.00 94.12 149 ARG A C 1
ATOM 1190 O O . ARG A 1 149 ? -10.938 2.997 -11.681 1.00 94.12 149 ARG A O 1
ATOM 1197 N N . ARG A 1 150 ? -9.400 1.607 -12.529 1.00 92.25 150 ARG A N 1
ATOM 1198 C CA . ARG A 1 150 ? -10.150 0.385 -12.236 1.00 92.25 150 ARG A CA 1
ATOM 1199 C C . ARG A 1 150 ? -10.451 0.262 -10.740 1.00 92.25 150 ARG A C 1
ATOM 1201 O O . ARG A 1 150 ? -11.595 0.029 -10.375 1.00 92.25 150 ARG A O 1
ATOM 1208 N N . PHE A 1 151 ? -9.444 0.420 -9.885 1.00 94.69 151 PHE A N 1
ATOM 1209 C CA . PHE A 1 151 ? -9.636 0.300 -8.440 1.00 94.69 151 PHE A CA 1
ATOM 1210 C C . PHE A 1 151 ? -10.321 1.534 -7.848 1.00 94.69 151 PHE A C 1
ATOM 1212 O O . PHE A 1 151 ? -11.098 1.407 -6.905 1.00 94.69 151 PHE A O 1
ATOM 1219 N N . GLN A 1 152 ? -10.167 2.711 -8.457 1.00 96.69 152 GLN A N 1
ATOM 1220 C CA . GLN A 1 152 ? -11.022 3.852 -8.126 1.00 96.69 152 GLN A CA 1
ATOM 1221 C C . GLN A 1 152 ? -12.507 3.506 -8.306 1.00 96.69 152 GLN A C 1
ATOM 1223 O O . GLN A 1 152 ? -13.287 3.715 -7.376 1.00 96.69 152 GLN A O 1
ATOM 1228 N N . ASP A 1 153 ? -12.873 2.929 -9.451 1.00 96.00 153 ASP A N 1
ATOM 1229 C CA . ASP A 1 153 ? -14.257 2.592 -9.790 1.00 96.00 153 ASP A CA 1
ATOM 1230 C C . ASP A 1 153 ? -14.790 1.401 -8.962 1.00 96.00 153 ASP A C 1
ATOM 1232 O O . ASP A 1 153 ? -15.931 1.426 -8.501 1.00 96.00 153 ASP A O 1
ATOM 1236 N N . GLU A 1 154 ? -13.978 0.359 -8.751 1.00 95.50 154 GLU A N 1
ATOM 1237 C CA . GLU A 1 154 ? -14.416 -0.898 -8.122 1.00 95.50 154 GLU A CA 1
ATOM 1238 C C . GLU A 1 154 ? -14.312 -0.897 -6.588 1.00 95.50 154 GLU A C 1
ATOM 1240 O O . GLU A 1 154 ? -15.120 -1.544 -5.921 1.00 95.50 154 GLU A O 1
ATOM 1245 N N . TRP A 1 155 ? -13.317 -0.215 -6.014 1.00 97.06 155 TRP A N 1
ATOM 1246 C CA . TRP A 1 155 ? -12.918 -0.408 -4.613 1.00 97.06 155 TRP A CA 1
ATOM 1247 C C . TRP A 1 155 ? -13.199 0.806 -3.721 1.00 97.06 155 TRP A C 1
ATOM 1249 O O . TRP A 1 155 ? -13.545 0.640 -2.553 1.00 97.06 155 TRP A O 1
ATOM 1259 N N . THR A 1 156 ? -13.153 2.035 -4.250 1.00 98.06 156 THR A N 1
ATOM 1260 C CA . THR A 1 156 ? -13.246 3.266 -3.431 1.00 98.06 156 THR A CA 1
ATOM 1261 C C . THR A 1 156 ? -14.456 3.301 -2.498 1.00 98.06 156 THR A C 1
ATOM 1263 O O . THR A 1 156 ? -14.327 3.707 -1.343 1.00 98.06 156 THR A O 1
ATOM 1266 N N . ALA A 1 157 ? -15.634 2.887 -2.974 1.00 98.06 157 ALA A N 1
ATOM 1267 C CA . ALA A 1 157 ? -16.849 2.916 -2.161 1.00 98.06 157 ALA A CA 1
ATOM 1268 C C . ALA A 1 157 ? -16.752 1.976 -0.946 1.00 98.06 157 ALA A C 1
ATOM 1270 O O . ALA A 1 157 ? -17.115 2.370 0.162 1.00 98.06 157 ALA A O 1
ATOM 1271 N N . ALA A 1 158 ? -16.216 0.766 -1.141 1.00 98.44 158 ALA A N 1
ATOM 1272 C CA . ALA A 1 158 ? -16.009 -0.202 -0.068 1.00 98.44 158 ALA A CA 1
ATOM 1273 C C . ALA A 1 158 ? -14.944 0.286 0.927 1.00 98.44 158 ALA A C 1
ATOM 1275 O O . ALA A 1 158 ? -15.204 0.292 2.131 1.00 98.44 158 ALA A O 1
ATOM 1276 N N . ALA A 1 159 ? -13.803 0.787 0.432 1.00 98.56 159 ALA A N 1
ATOM 1277 C CA . ALA A 1 159 ? -12.759 1.384 1.268 1.00 98.56 159 ALA A CA 1
ATOM 1278 C C . ALA A 1 159 ? -13.293 2.492 2.173 1.00 98.56 159 ALA A C 1
ATOM 1280 O O . ALA A 1 159 ? -13.095 2.451 3.387 1.00 98.56 159 ALA A O 1
ATOM 1281 N N . ARG A 1 160 ? -14.000 3.474 1.603 1.00 98.56 160 ARG A N 1
ATOM 1282 C CA . ARG A 1 160 ? -14.540 4.598 2.381 1.00 98.56 160 ARG A CA 1
ATOM 1283 C C . ARG A 1 160 ? -15.529 4.123 3.443 1.00 98.56 160 ARG A C 1
ATOM 1285 O O . ARG A 1 160 ? -15.408 4.544 4.589 1.00 98.56 160 ARG A O 1
ATOM 1292 N N . ALA A 1 161 ? -16.429 3.198 3.103 1.00 98.56 161 ALA A N 1
ATOM 1293 C CA . ALA A 1 161 ? -17.393 2.651 4.057 1.00 98.56 161 ALA A CA 1
ATOM 1294 C C . ALA A 1 161 ? -16.717 1.927 5.238 1.00 98.56 161 ALA A C 1
ATOM 1296 O O . ALA A 1 161 ? -17.118 2.111 6.390 1.00 98.56 161 ALA A O 1
ATOM 1297 N N . ASN A 1 162 ? -15.672 1.135 4.977 1.00 98.75 162 ASN A N 1
ATOM 1298 C CA . ASN A 1 162 ? -14.902 0.457 6.022 1.00 98.75 162 ASN A CA 1
ATOM 1299 C C . ASN A 1 162 ? -14.143 1.445 6.915 1.00 98.75 162 ASN A C 1
ATOM 1301 O O . ASN A 1 162 ? -14.227 1.351 8.142 1.00 98.75 162 ASN A O 1
ATOM 1305 N N . ILE A 1 163 ? -13.464 2.426 6.315 1.00 98.50 163 ILE A N 1
ATOM 1306 C CA . ILE A 1 163 ? -12.717 3.453 7.048 1.00 98.50 163 ILE A CA 1
ATOM 1307 C C . ILE A 1 163 ? -13.649 4.281 7.943 1.00 98.50 163 ILE A C 1
ATOM 1309 O O . ILE A 1 163 ? -13.346 4.513 9.112 1.00 98.50 163 ILE A O 1
ATOM 1313 N N . GLU A 1 164 ? -14.796 4.720 7.422 1.00 98.38 164 GLU A N 1
ATOM 1314 C CA . GLU A 1 164 ? -15.786 5.490 8.183 1.00 98.38 164 GLU A CA 1
ATOM 1315 C C . GLU A 1 164 ? -16.363 4.683 9.353 1.00 98.38 164 GLU A C 1
ATOM 1317 O O . GLU A 1 164 ? -16.543 5.218 10.453 1.00 98.38 164 GLU A O 1
ATOM 1322 N N . ARG A 1 165 ? -16.612 3.384 9.147 1.00 98.12 165 ARG A N 1
ATOM 1323 C CA . ARG A 1 165 ? -17.083 2.471 10.194 1.00 98.12 165 ARG A CA 1
ATOM 1324 C C . ARG A 1 165 ? -16.044 2.287 11.298 1.00 98.12 165 ARG A C 1
ATOM 1326 O O . ARG A 1 165 ? -16.398 2.377 12.472 1.00 98.12 165 ARG A O 1
ATOM 1333 N N . GLU A 1 166 ? -14.777 2.081 10.944 1.00 98.19 166 GLU A N 1
ATOM 1334 C CA . GLU A 1 166 ? -13.691 1.992 11.925 1.00 98.19 166 GLU A CA 1
ATOM 1335 C C . GLU A 1 166 ? -13.517 3.307 12.685 1.00 98.19 166 GLU A C 1
ATOM 1337 O O . GLU A 1 166 ? -13.462 3.297 13.911 1.00 98.19 166 GLU A O 1
ATOM 1342 N N . LEU A 1 167 ? -13.523 4.450 11.993 1.00 98.12 167 LEU A N 1
ATOM 1343 C CA . LEU A 1 167 ? -13.442 5.762 12.636 1.00 98.12 167 LEU A CA 1
ATOM 1344 C C . LEU A 1 167 ? -14.556 5.967 13.663 1.00 98.12 167 LEU A C 1
ATOM 1346 O O . LEU A 1 167 ? -14.283 6.435 14.767 1.00 98.12 167 LEU A O 1
ATOM 1350 N N . LYS A 1 168 ? -15.792 5.576 13.336 1.00 96.94 168 LYS A N 1
ATOM 1351 C CA . LYS A 1 168 ? -16.911 5.640 14.281 1.00 96.94 168 LYS A CA 1
ATOM 1352 C C . LYS A 1 168 ? -16.651 4.799 15.533 1.00 96.94 168 LYS A C 1
ATOM 1354 O O . LYS A 1 168 ? -16.972 5.261 16.621 1.00 96.94 168 LYS A O 1
ATOM 1359 N N . ASN A 1 169 ? -16.051 3.620 15.386 1.00 94.44 169 ASN A N 1
ATOM 1360 C CA . ASN A 1 169 ? -15.712 2.742 16.509 1.00 94.44 169 ASN A CA 1
ATOM 1361 C C . ASN A 1 169 ? -14.527 3.260 17.342 1.00 94.44 169 ASN A C 1
ATOM 1363 O O . ASN A 1 169 ? -14.453 2.964 18.527 1.00 94.44 169 ASN A O 1
ATOM 1367 N N . LEU A 1 170 ? -13.606 4.020 16.741 1.00 94.38 170 LEU A N 1
ATOM 1368 C CA . LEU A 1 170 ? -12.460 4.612 17.443 1.00 94.38 170 LEU A CA 1
ATOM 1369 C C . LEU A 1 170 ? -12.820 5.891 18.212 1.00 94.38 170 LEU A C 1
ATOM 1371 O O . LEU A 1 170 ? -12.114 6.251 19.147 1.00 94.38 170 LEU A O 1
ATOM 1375 N N . THR A 1 171 ? -13.859 6.619 17.785 1.00 83.25 171 THR A N 1
ATOM 1376 C CA . THR A 1 171 ? -14.234 7.924 18.370 1.00 83.25 171 THR A CA 1
ATOM 1377 C C . THR A 1 171 ? -15.545 7.927 19.155 1.00 83.25 171 THR A C 1
ATOM 1379 O O . THR A 1 171 ? -15.883 8.957 19.740 1.00 83.25 171 THR A O 1
ATOM 1382 N N . GLY A 1 172 ? -16.313 6.838 19.088 1.00 66.81 172 GLY A N 1
ATOM 1383 C CA . GLY A 1 172 ? -17.600 6.671 19.770 1.00 66.81 172 GLY A CA 1
ATOM 1384 C C . GLY A 1 172 ? -17.449 5.944 21.093 1.00 66.81 172 GLY A C 1
ATOM 1385 O O . GLY A 1 172 ? -18.158 6.347 22.040 1.00 66.81 172 GLY A O 1
#

Radius of gyration: 16.75 Å; Cα contacts (8 Å, |Δi|>4): 145; chains: 1; bounding box: 42×27×44 Å

Nearest PDB structures (foldseek):
  3c2h-assembly2_B  TM=2.859E-01  e=5.925E+00  unclassified

pLDDT: mean 94.73, std 4.45, range [66.81, 98.75]

Mean predicted aligned error: 3.23 Å

Solvent-accessible surface area (backbone atoms only — not comparable to full-atom values): 9690 Å² total; per-residue (Å²): 99,68,69,59,46,67,76,41,45,79,83,65,67,42,77,95,43,46,69,42,53,53,49,27,69,62,30,33,66,66,36,77,50,94,88,56,93,47,30,41,62,51,10,43,51,53,46,54,52,47,35,65,76,77,39,74,84,64,49,72,67,53,52,49,51,24,44,50,42,25,56,21,58,82,73,65,46,84,57,89,83,58,82,47,73,68,57,44,51,53,40,24,49,50,50,35,53,68,54,41,60,45,42,44,58,68,73,60,36,55,51,50,55,52,50,55,51,58,70,47,56,90,47,54,72,66,57,42,36,54,53,53,44,52,56,51,49,56,51,69,71,38,92,62,77,35,68,42,69,68,48,38,74,72,31,42,70,45,24,51,55,47,47,54,53,50,45,49,71,62,76,106

Organism: NCBI:txid157072

InterPro domains:
  IPR009218 Predicted HD phosphohydrolase [PIRSF035170] (15-171)
  IPR009218 Predicted HD phosphohydrolase [PTHR21174] (4-171)

Secondary structure (DSSP, 8-state):
-HHHHHHHHHHHT-GGGHHHHHHHHHHTTSS--TT-S-HHHHHHHHHHHHHHHH-TT--HHHHHHHHHHHHHHTTT---TT--SHHHHHHHHHHHHHHGGGGGS-HHHHHHHHHHHHHHTTTS-HHHHHHHHHHHHHHHHT-S-SSSSHHHHHHHHHHHHHHHHHHHHHHH-

Foldseek 3Di:
DVVLCVVCVVVLVCPVLVVLLVLLVCQLQVPDQPPDLCRLVVSLVVSVVCCVPPNVVDDPVSNVLSSQLSVCVSLLHRDPPDDDPVSLSSSLVSSLSVLQQLQDDLVSVVVVVVVLCVSVVVDDLLVSLVVLLVSLVVLVPDPASGRDPVCSVVRVVSNNVSSVVVNVVSPD

Sequence (172 aa):
MYDLYHTHRDALALASWLRVFVLAIVFHDIVYDPLSKTNELDSISSFRMFVSDACPSMGSEEIGLVEAMIEATIRHEMPASCNSDAARHVIGSFLDLDLAILSSTNDVYDEYTKQIRMEYIAYSEAEFQQGRAAVLKSFLHRDNLYFTRRFQDEWTAAARANIERELKNLTG